Protein AF-A0A7T4EH95-F1 (afdb_monomer)

pLDDT: mean 75.72, std 12.63, range [45.91, 94.56]

Nearest PDB structures (foldseek):
  2oar-assembly1_A  TM=7.197E-01  e=1.146E-05  Mycobacterium tuberculosis H37Ra
  6ctd-assembly1_D  TM=6.996E-01  e=6.372E-04  Mycobacterium tuberculosis H37Ra
  6ctd-assembly2_F  TM=7.027E-01  e=2.432E-03  Mycobacterium tuberculosis H37Ra

Radius of gyration: 27.33 Å; Cα contacts (8 Å, |Δi|>4): 60; chains: 1; bounding box: 70×49×65 Å

Structure (mmCIF, N/CA/C/O backbone):
data_AF-A0A7T4EH95-F1
#
_entry.id   AF-A0A7T4EH95-F1
#
loop_
_atom_site.group_PDB
_atom_site.id
_atom_site.type_symbol
_atom_site.label_atom_id
_atom_site.label_alt_id
_atom_site.label_comp_id
_atom_site.label_asym_id
_atom_site.label_entity_id
_atom_site.label_seq_id
_atom_site.pdbx_PDB_ins_code
_atom_site.Cartn_x
_atom_site.Cartn_y
_atom_site.Cartn_z
_atom_site.occupancy
_atom_site.B_iso_or_equiv
_atom_site.auth_seq_id
_atom_site.auth_comp_id
_atom_site.auth_asym_id
_atom_site.auth_atom_id
_atom_site.pdbx_PDB_model_num
ATOM 1 N N . MET A 1 1 ? 5.596 30.220 30.290 1.00 62.22 1 MET A N 1
ATOM 2 C CA . MET A 1 1 ? 6.208 29.504 29.144 1.00 62.22 1 MET A CA 1
ATOM 3 C C . MET A 1 1 ? 6.137 27.980 29.295 1.00 62.22 1 MET A C 1
ATOM 5 O O . MET A 1 1 ? 5.653 27.336 28.380 1.00 62.22 1 MET A O 1
ATOM 9 N N . SER A 1 2 ? 6.508 27.395 30.445 1.00 67.88 2 SER A N 1
ATOM 10 C CA . SER A 1 2 ? 6.416 25.934 30.678 1.00 67.88 2 SER A CA 1
ATOM 11 C C . SER A 1 2 ? 4.980 25.363 30.660 1.00 67.88 2 SER A C 1
ATOM 13 O O . SER A 1 2 ? 4.777 24.257 30.169 1.00 67.88 2 SER A O 1
ATOM 15 N N . SER A 1 3 ? 3.965 26.110 31.122 1.00 71.31 3 SER A N 1
ATOM 16 C CA . SER A 1 3 ? 2.568 25.631 31.127 1.00 71.31 3 SER A CA 1
ATOM 17 C C . SER A 1 3 ? 1.931 25.565 29.736 1.00 71.31 3 SER A C 1
ATOM 19 O O . SER A 1 3 ? 1.200 24.624 29.459 1.00 71.31 3 SER A O 1
ATOM 21 N N . ALA A 1 4 ? 2.251 26.508 28.845 1.00 75.12 4 ALA A N 1
ATOM 22 C CA . ALA A 1 4 ? 1.732 26.525 27.476 1.00 75.12 4 ALA A CA 1
ATOM 23 C C . ALA A 1 4 ? 2.229 25.319 26.661 1.00 75.12 4 ALA A C 1
ATOM 25 O O . ALA A 1 4 ? 1.470 24.714 25.917 1.00 75.12 4 ALA A O 1
ATOM 26 N N . ILE A 1 5 ? 3.488 24.913 26.859 1.00 76.44 5 ILE A N 1
ATOM 27 C CA . ILE A 1 5 ? 4.058 23.727 26.201 1.00 76.44 5 ILE A CA 1
ATOM 28 C C . ILE A 1 5 ? 3.389 22.442 26.713 1.00 76.44 5 ILE A C 1
ATOM 30 O O . ILE A 1 5 ? 3.114 21.540 25.927 1.00 76.44 5 ILE A O 1
ATOM 34 N N . LYS A 1 6 ? 3.078 22.370 28.016 1.00 78.44 6 LYS A N 1
ATOM 35 C CA . LYS A 1 6 ? 2.348 21.234 28.601 1.00 78.44 6 LYS A CA 1
ATOM 36 C C . LYS A 1 6 ? 0.901 21.163 28.108 1.00 78.44 6 LYS A C 1
ATOM 38 O O . LYS A 1 6 ? 0.455 20.081 27.753 1.00 78.44 6 LYS A O 1
ATOM 43 N N . GLN A 1 7 ? 0.209 22.301 28.023 1.00 81.56 7 GLN A N 1
ATOM 44 C CA . GLN A 1 7 ? -1.157 22.376 27.495 1.00 81.56 7 GLN A CA 1
ATOM 45 C C . GLN A 1 7 ? -1.219 21.881 26.042 1.00 81.56 7 GLN A C 1
ATOM 47 O O . GLN A 1 7 ? -2.000 20.990 25.732 1.00 81.56 7 GLN A O 1
ATOM 52 N N . ASN A 1 8 ? -0.311 22.358 25.185 1.00 82.56 8 ASN A N 1
ATOM 53 C CA . ASN A 1 8 ? -0.248 21.942 23.781 1.00 82.56 8 ASN A CA 1
ATOM 54 C C . ASN A 1 8 ? 0.033 20.437 23.613 1.00 82.56 8 ASN A C 1
ATOM 56 O O . ASN A 1 8 ? -0.440 19.821 22.660 1.00 82.56 8 ASN A O 1
ATOM 60 N N . PHE A 1 9 ? 0.814 19.838 24.519 1.00 85.75 9 PHE A N 1
ATOM 61 C CA . PHE A 1 9 ? 1.097 18.403 24.493 1.00 85.75 9 PHE A CA 1
ATOM 62 C C . PHE A 1 9 ? -0.110 17.563 24.931 1.00 85.75 9 PHE A C 1
ATOM 64 O O . PHE A 1 9 ? -0.400 16.549 24.299 1.00 85.75 9 PHE A O 1
ATOM 71 N N . GLU A 1 10 ? -0.842 17.991 25.963 1.00 86.31 10 GLU A N 1
ATOM 72 C CA . GLU A 1 10 ? -2.084 17.326 26.379 1.00 86.31 10 GLU A CA 1
ATOM 73 C C . GLU A 1 10 ? -3.179 17.454 25.311 1.00 86.31 10 GLU A C 1
ATOM 75 O O . GLU A 1 10 ? -3.857 16.471 25.019 1.00 86.31 10 GLU A O 1
ATOM 80 N N . ASP A 1 11 ? -3.289 18.606 24.644 1.00 83.56 11 ASP A N 1
ATOM 81 C CA . ASP A 1 11 ? -4.233 18.815 23.539 1.00 83.56 11 ASP A CA 1
ATOM 82 C C . ASP A 1 11 ? -3.880 17.947 22.316 1.00 83.56 11 ASP A C 1
ATOM 84 O O . ASP A 1 11 ? -4.758 17.355 21.682 1.00 83.56 11 ASP A O 1
ATOM 88 N N . PHE A 1 12 ? -2.586 17.797 22.011 1.00 83.50 12 PHE A N 1
ATOM 89 C CA . PHE A 1 12 ? -2.106 16.896 20.961 1.00 83.50 12 PHE A CA 1
ATOM 90 C C . PHE A 1 12 ? -2.346 15.424 21.309 1.00 83.50 12 PHE A C 1
ATOM 92 O O . PHE A 1 12 ? -2.824 14.656 20.475 1.00 83.50 12 PHE A O 1
ATOM 99 N N . LYS A 1 13 ? -2.083 15.022 22.555 1.00 82.75 13 LYS A N 1
ATOM 100 C CA . LYS A 1 13 ? -2.396 13.677 23.043 1.00 82.75 13 LYS A CA 1
ATOM 101 C C . LYS A 1 13 ? -3.899 13.414 22.975 1.00 82.75 13 LYS A C 1
ATOM 103 O O . LYS A 1 13 ? -4.297 12.371 22.475 1.00 82.75 13 LYS A O 1
ATOM 108 N N . ALA A 1 14 ? -4.742 14.354 23.395 1.00 83.75 14 ALA A N 1
ATOM 109 C CA . ALA A 1 14 ? -6.196 14.243 23.291 1.00 83.75 14 ALA A CA 1
ATOM 110 C C . ALA A 1 14 ? -6.678 14.168 21.831 1.00 83.75 14 ALA A C 1
ATOM 112 O O . ALA A 1 14 ? -7.670 13.502 21.535 1.00 83.75 14 ALA A O 1
ATOM 113 N N . PHE A 1 15 ? -5.976 14.819 20.901 1.00 82.94 15 PHE A N 1
ATOM 114 C CA . PHE A 1 15 ? -6.217 14.679 19.467 1.00 82.94 15 PHE A CA 1
ATOM 115 C C . PHE A 1 15 ? -5.836 13.286 18.948 1.00 82.94 15 PHE A C 1
ATOM 117 O O . PHE A 1 15 ? -6.649 12.662 18.272 1.00 82.94 15 PHE A O 1
ATOM 124 N N . LEU A 1 16 ? -4.655 12.773 19.308 1.00 79.25 16 LEU A N 1
ATOM 125 C CA . LEU A 1 16 ? -4.223 11.421 18.945 1.00 79.25 16 LEU A CA 1
ATOM 126 C C . LEU A 1 16 ? -5.127 10.348 19.550 1.00 79.25 16 LEU A C 1
ATOM 128 O O . LEU A 1 16 ? -5.432 9.372 18.889 1.00 79.25 16 LEU A O 1
ATOM 132 N N . MET A 1 17 ? -5.606 10.534 20.778 1.00 81.62 17 MET A N 1
ATOM 133 C CA . MET A 1 17 ? -6.501 9.581 21.440 1.00 81.62 17 MET A CA 1
ATOM 134 C C . MET A 1 17 ? -7.908 9.534 20.817 1.00 81.62 17 MET A C 1
ATOM 136 O O . MET A 1 17 ? -8.709 8.682 21.201 1.00 81.62 17 MET A O 1
ATOM 140 N N . ARG A 1 18 ? -8.232 10.392 19.835 1.00 80.50 18 ARG A N 1
ATOM 141 C CA . ARG A 1 18 ? -9.406 10.167 18.979 1.00 80.50 18 ARG A CA 1
ATOM 142 C C . ARG A 1 18 ? -9.099 8.959 18.100 1.00 80.50 18 ARG A C 1
ATOM 144 O O . ARG A 1 18 ? -8.355 9.089 17.134 1.00 80.50 18 ARG A O 1
ATOM 151 N N . GLY A 1 19 ? -9.680 7.804 18.435 1.00 73.06 19 GLY A N 1
ATOM 152 C CA . GLY A 1 19 ? -9.387 6.501 17.811 1.00 73.06 19 GLY A CA 1
ATOM 153 C C . GLY 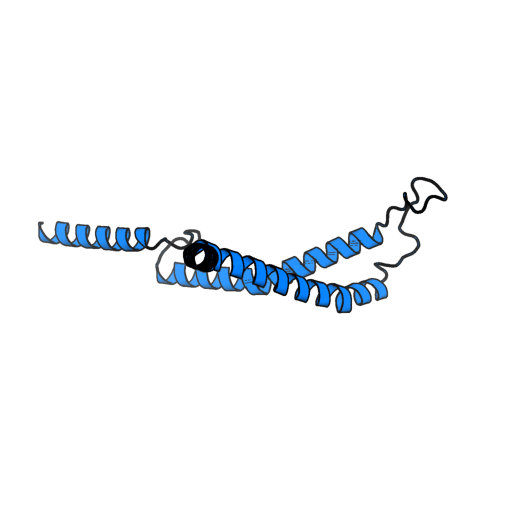A 1 19 ? -9.287 6.520 16.280 1.00 73.06 19 GLY A C 1
ATOM 154 O O . GLY A 1 19 ? -8.356 5.949 15.723 1.00 73.06 19 GLY A O 1
ATOM 155 N N . ASN A 1 20 ? -10.137 7.305 15.612 1.00 84.25 20 ASN A N 1
ATOM 156 C CA . ASN A 1 20 ? -10.108 7.489 14.158 1.00 84.25 20 ASN A CA 1
ATOM 157 C C . ASN A 1 20 ? -8.743 7.968 13.607 1.00 84.25 20 ASN A C 1
ATOM 159 O O . ASN A 1 20 ? -8.358 7.587 12.510 1.00 84.25 20 ASN A O 1
ATOM 163 N N . VAL A 1 21 ? -7.977 8.789 14.335 1.00 85.50 21 VAL A N 1
ATOM 164 C CA . VAL A 1 21 ? -6.674 9.302 13.859 1.00 85.50 21 VAL A CA 1
ATOM 165 C C . VAL A 1 21 ? -5.588 8.231 13.936 1.00 85.50 21 VAL A C 1
ATOM 167 O O . VAL A 1 21 ? -4.782 8.116 13.015 1.00 85.50 21 VAL A O 1
ATOM 170 N N . VAL A 1 22 ? -5.565 7.435 15.010 1.00 86.38 22 VAL A N 1
ATOM 171 C CA . VAL A 1 22 ? -4.571 6.362 15.183 1.00 86.38 22 VAL A CA 1
ATOM 172 C C . VAL A 1 22 ? -4.784 5.270 14.147 1.00 86.38 22 VAL A C 1
ATOM 174 O O . VAL A 1 22 ? -3.824 4.845 13.514 1.00 86.38 22 VAL A O 1
ATOM 177 N N . GLU A 1 23 ? -6.031 4.853 13.933 1.00 87.25 23 GLU A N 1
ATOM 178 C CA . GLU A 1 23 ? -6.372 3.828 12.942 1.00 87.25 23 GLU A CA 1
ATOM 179 C C . GLU A 1 23 ? -5.977 4.262 11.526 1.00 87.25 23 GLU A C 1
ATOM 181 O O . GLU A 1 23 ? -5.312 3.511 10.808 1.00 87.25 23 GLU A O 1
ATOM 186 N N . LEU A 1 24 ? -6.287 5.509 11.154 1.00 90.69 24 LEU A N 1
ATOM 187 C CA . LEU A 1 24 ? -5.874 6.076 9.870 1.00 90.69 24 LEU A CA 1
ATOM 188 C C . LEU A 1 24 ? -4.347 6.180 9.751 1.00 90.69 24 LEU A C 1
ATOM 190 O O . LEU A 1 24 ? -3.788 5.837 8.709 1.00 90.69 24 LEU A O 1
ATOM 194 N N . ALA A 1 25 ? -3.652 6.608 10.807 1.00 89.75 25 ALA A N 1
ATOM 195 C CA . ALA A 1 25 ? -2.194 6.707 10.803 1.00 89.75 25 ALA A CA 1
ATOM 196 C C . ALA A 1 25 ? -1.530 5.333 10.624 1.00 89.75 25 ALA A C 1
ATOM 198 O O . ALA A 1 25 ? -0.614 5.188 9.812 1.00 89.75 25 ALA A O 1
ATOM 199 N N . VAL A 1 26 ? -2.016 4.311 11.333 1.00 90.88 26 VAL A N 1
ATOM 200 C CA . VAL A 1 26 ? -1.527 2.934 11.200 1.00 90.88 26 VAL A CA 1
ATOM 201 C C . VAL A 1 26 ? -1.774 2.412 9.786 1.00 90.88 26 VAL A C 1
A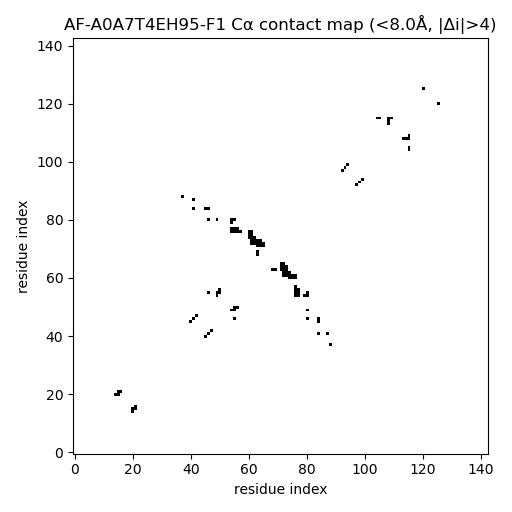TOM 203 O O . VAL A 1 26 ? -0.853 1.865 9.180 1.00 90.88 26 VAL A O 1
ATOM 206 N N . ALA A 1 27 ? -2.966 2.634 9.224 1.00 91.00 27 ALA A N 1
ATOM 207 C CA . ALA A 1 27 ? -3.289 2.216 7.861 1.00 91.00 27 ALA A CA 1
ATOM 208 C C . ALA A 1 27 ? -2.318 2.811 6.823 1.00 91.00 27 ALA A C 1
ATOM 210 O O . ALA A 1 27 ? -1.808 2.086 5.967 1.00 91.00 27 ALA A O 1
ATOM 211 N N . VAL A 1 28 ? -2.005 4.108 6.929 1.00 92.88 28 VAL A N 1
ATOM 212 C CA . VAL A 1 28 ? -1.074 4.791 6.014 1.00 92.88 28 VAL A CA 1
ATOM 213 C C . VAL A 1 28 ? 0.352 4.251 6.151 1.00 92.88 28 VAL A C 1
ATOM 215 O O . VAL A 1 28 ? 0.993 3.948 5.144 1.00 92.88 28 VAL A O 1
ATOM 218 N N . VAL A 1 29 ? 0.851 4.091 7.380 1.00 94.12 29 VAL A N 1
ATOM 219 C CA . VAL A 1 29 ? 2.218 3.602 7.630 1.00 94.12 29 VAL A CA 1
ATOM 220 C C . VAL A 1 29 ? 2.391 2.167 7.134 1.00 94.12 29 VAL A C 1
ATOM 222 O O . VAL A 1 29 ? 3.366 1.866 6.443 1.00 94.12 29 VAL A O 1
ATOM 225 N N . VAL A 1 30 ? 1.434 1.286 7.434 1.00 93.06 30 VAL A N 1
ATOM 226 C CA . VAL A 1 30 ? 1.467 -0.113 6.986 1.00 93.06 30 VAL A CA 1
ATOM 227 C C . VAL A 1 30 ? 1.357 -0.195 5.461 1.00 93.06 30 VAL A C 1
ATOM 229 O O . VAL A 1 30 ? 2.118 -0.935 4.836 1.00 93.06 30 VAL A O 1
ATOM 232 N N . GLY A 1 31 ? 0.481 0.605 4.842 1.00 90.25 31 GLY A N 1
ATOM 233 C CA . GLY A 1 31 ? 0.347 0.673 3.385 1.00 90.25 31 GLY A CA 1
ATOM 234 C C . GLY A 1 31 ? 1.637 1.116 2.682 1.00 90.25 31 GLY A C 1
ATOM 235 O O . GLY A 1 31 ? 2.053 0.505 1.693 1.00 90.25 31 GLY A O 1
ATOM 236 N N . ALA A 1 32 ? 2.319 2.132 3.218 1.00 91.50 32 ALA A N 1
ATOM 237 C CA . ALA A 1 32 ? 3.596 2.617 2.694 1.00 91.50 32 ALA A CA 1
ATOM 238 C C . ALA A 1 32 ? 4.728 1.584 2.847 1.00 91.50 32 ALA A C 1
ATOM 240 O O . ALA A 1 32 ? 5.499 1.354 1.908 1.00 91.50 32 ALA A O 1
ATOM 241 N N . ALA A 1 33 ? 4.807 0.921 4.005 1.00 92.75 33 ALA A N 1
ATOM 242 C CA . ALA A 1 33 ? 5.790 -0.130 4.260 1.00 92.75 33 ALA A CA 1
ATOM 243 C C . ALA A 1 33 ? 5.594 -1.326 3.315 1.00 92.75 33 ALA A C 1
ATOM 245 O O . ALA A 1 33 ? 6.552 -1.802 2.704 1.00 92.75 33 ALA A O 1
ATOM 246 N N . PHE A 1 34 ? 4.349 -1.771 3.132 1.00 87.56 34 PHE A N 1
ATOM 247 C CA . PHE A 1 34 ? 4.031 -2.866 2.220 1.00 87.56 34 PHE A CA 1
ATOM 248 C C . PHE A 1 34 ? 4.366 -2.516 0.765 1.00 87.56 34 PHE A C 1
ATOM 250 O O . PHE A 1 34 ? 5.020 -3.297 0.075 1.00 87.56 34 PHE A O 1
ATOM 257 N N . THR A 1 35 ? 3.999 -1.312 0.317 1.00 85.81 35 THR A N 1
ATOM 258 C CA . THR A 1 35 ? 4.333 -0.824 -1.031 1.00 85.81 35 THR A CA 1
ATOM 259 C C . THR A 1 35 ? 5.844 -0.840 -1.266 1.00 85.81 35 THR A C 1
ATOM 261 O O . THR A 1 35 ? 6.300 -1.288 -2.316 1.00 85.81 35 THR A O 1
ATOM 264 N N . SER A 1 36 ? 6.641 -0.436 -0.271 1.00 89.81 36 SER A N 1
ATOM 265 C CA . SER A 1 36 ? 8.107 -0.507 -0.353 1.00 89.81 36 SER A CA 1
ATOM 266 C C . SER A 1 36 ? 8.625 -1.936 -0.534 1.00 89.81 36 SER A C 1
ATOM 268 O O . SER A 1 36 ? 9.522 -2.150 -1.347 1.00 89.81 36 SER A O 1
ATOM 270 N N . ILE A 1 37 ? 8.050 -2.921 0.163 1.00 88.00 37 ILE A N 1
ATOM 271 C CA . ILE A 1 37 ? 8.436 -4.335 0.024 1.00 88.00 37 ILE A CA 1
ATOM 272 C C . ILE A 1 37 ? 8.132 -4.841 -1.388 1.00 88.00 37 ILE A C 1
ATOM 274 O O . ILE A 1 37 ? 8.991 -5.458 -2.021 1.00 88.00 37 ILE A O 1
ATOM 278 N N . VAL A 1 38 ? 6.934 -4.560 -1.906 1.00 83.62 38 VAL A N 1
ATOM 279 C CA . VAL A 1 38 ? 6.547 -5.010 -3.250 1.00 83.62 38 VAL A CA 1
ATOM 280 C C . VAL A 1 38 ? 7.385 -4.325 -4.331 1.00 83.62 38 VAL A C 1
ATOM 282 O O . VAL A 1 38 ? 7.817 -4.978 -5.283 1.00 83.62 38 VAL A O 1
ATOM 285 N N . ASN A 1 39 ? 7.686 -3.036 -4.162 1.00 84.38 39 ASN A N 1
ATOM 286 C CA . ASN A 1 39 ? 8.580 -2.305 -5.056 1.00 84.38 39 ASN A CA 1
ATOM 287 C C . ASN A 1 39 ? 9.995 -2.885 -5.027 1.00 84.38 39 ASN A C 1
ATOM 289 O O . ASN A 1 39 ? 10.588 -3.079 -6.082 1.00 84.38 39 ASN A O 1
ATOM 293 N N . ALA A 1 40 ? 10.532 -3.205 -3.848 1.00 88.06 40 ALA A N 1
ATOM 294 C CA . ALA A 1 40 ? 11.845 -3.828 -3.729 1.00 88.06 40 ALA A CA 1
ATOM 295 C C . ALA A 1 40 ? 11.878 -5.205 -4.404 1.00 88.06 40 ALA A C 1
ATOM 297 O O . ALA A 1 40 ? 12.826 -5.511 -5.123 1.00 88.06 40 ALA A O 1
ATOM 298 N N . PHE A 1 41 ? 10.842 -6.025 -4.224 1.00 84.12 41 PHE A N 1
ATOM 299 C CA . PHE A 1 41 ? 10.737 -7.316 -4.903 1.00 84.12 41 PHE A CA 1
ATOM 300 C C . PHE A 1 41 ? 10.692 -7.148 -6.425 1.00 84.12 41 PHE A C 1
ATOM 302 O O . PHE A 1 41 ? 11.443 -7.799 -7.151 1.00 84.12 41 PHE A O 1
ATOM 309 N N . THR A 1 42 ? 9.859 -6.233 -6.914 1.00 78.69 42 THR A N 1
ATOM 310 C CA . THR A 1 42 ? 9.705 -6.034 -8.354 1.00 78.69 42 THR A CA 1
ATOM 311 C C . THR A 1 42 ? 10.969 -5.451 -8.978 1.00 78.69 42 THR A C 1
ATOM 313 O O . THR A 1 42 ? 11.489 -6.004 -9.942 1.00 78.69 42 THR A O 1
ATOM 316 N N . SER A 1 43 ? 11.534 -4.399 -8.392 1.00 81.88 43 SER A N 1
ATOM 317 C CA . SER A 1 43 ? 12.739 -3.758 -8.918 1.00 81.88 43 SER A CA 1
ATOM 318 C C . SER A 1 43 ? 13.968 -4.663 -8.885 1.00 81.88 43 SER A C 1
ATOM 320 O O . SER A 1 43 ? 14.783 -4.587 -9.798 1.00 81.88 43 SER A O 1
ATOM 322 N N . ASN A 1 44 ? 14.108 -5.524 -7.872 1.00 83.81 44 ASN A N 1
ATOM 323 C CA . ASN A 1 44 ? 15.316 -6.337 -7.703 1.00 83.81 44 ASN A CA 1
ATOM 324 C C . ASN A 1 44 ? 15.221 -7.740 -8.313 1.00 83.81 44 ASN A C 1
ATOM 326 O O . ASN A 1 44 ? 16.254 -8.323 -8.625 1.00 83.81 44 ASN A O 1
ATOM 330 N N . ILE A 1 45 ? 14.019 -8.304 -8.459 1.00 82.44 45 ILE A N 1
ATOM 331 C CA . ILE A 1 45 ? 13.834 -9.670 -8.975 1.00 82.44 45 ILE A CA 1
ATOM 332 C C . ILE A 1 45 ? 13.178 -9.636 -10.350 1.00 82.44 45 ILE A C 1
ATOM 334 O O . ILE A 1 45 ? 13.710 -10.189 -11.309 1.00 82.44 45 ILE A O 1
ATOM 338 N N . ILE A 1 46 ? 12.040 -8.957 -10.464 1.00 77.56 46 ILE A N 1
ATOM 339 C CA . ILE A 1 46 ? 11.215 -8.993 -11.672 1.00 77.56 46 ILE A CA 1
ATOM 340 C C . ILE A 1 46 ? 11.820 -8.143 -12.792 1.00 77.56 46 ILE A C 1
ATOM 342 O O . ILE A 1 46 ? 11.949 -8.641 -13.904 1.00 77.56 46 ILE A O 1
ATOM 346 N N . ASN A 1 47 ? 12.229 -6.899 -12.525 1.00 77.00 47 ASN A N 1
ATOM 347 C CA . ASN A 1 47 ? 12.795 -6.027 -13.558 1.00 77.00 47 ASN A CA 1
ATOM 348 C C . ASN A 1 47 ? 14.035 -6.654 -14.228 1.00 77.00 47 ASN A C 1
ATOM 350 O O . ASN A 1 47 ? 14.076 -6.658 -15.456 1.00 77.00 47 ASN A O 1
ATOM 354 N N . PRO A 1 48 ? 14.996 -7.261 -13.497 1.00 79.31 48 PRO A N 1
ATOM 355 C CA . PRO A 1 48 ? 16.104 -7.986 -14.121 1.00 79.31 48 PRO A CA 1
ATOM 356 C C . PRO A 1 48 ? 15.671 -9.216 -14.928 1.00 79.31 48 PRO A C 1
ATOM 358 O O . PRO A 1 48 ? 16.258 -9.499 -15.968 1.00 79.31 48 PRO A O 1
ATOM 361 N N . LEU A 1 49 ? 14.637 -9.941 -14.487 1.00 77.88 49 LEU A N 1
ATOM 362 C CA . LEU A 1 49 ? 14.064 -11.076 -15.224 1.00 77.88 49 LEU A CA 1
ATOM 363 C C . LEU A 1 49 ? 13.425 -10.632 -16.545 1.00 77.88 49 LEU A C 1
ATOM 365 O O . LEU A 1 49 ? 13.646 -11.260 -17.577 1.00 77.88 49 LEU A O 1
ATOM 369 N N . ILE A 1 50 ? 12.675 -9.529 -16.528 1.00 70.75 50 ILE A N 1
ATOM 370 C CA . ILE A 1 50 ? 12.102 -8.930 -17.739 1.00 70.75 50 ILE A CA 1
ATOM 371 C C . ILE A 1 50 ? 13.237 -8.422 -18.643 1.00 70.75 50 ILE A C 1
ATOM 373 O O . ILE A 1 50 ? 13.215 -8.695 -19.843 1.00 70.75 50 ILE A O 1
ATOM 377 N N . ALA A 1 51 ? 14.275 -7.794 -18.075 1.00 70.31 51 ALA A N 1
ATOM 378 C CA . ALA A 1 51 ? 15.463 -7.332 -18.807 1.00 70.31 51 ALA A CA 1
ATOM 379 C C . ALA A 1 51 ? 16.189 -8.473 -19.511 1.00 70.31 51 ALA A C 1
ATOM 381 O O . ALA A 1 51 ? 16.522 -8.353 -20.690 1.00 70.31 51 ALA A O 1
ATOM 382 N N . ALA A 1 52 ? 16.347 -9.610 -18.836 1.00 72.75 52 ALA A N 1
ATOM 383 C CA . ALA A 1 52 ? 16.952 -10.805 -19.408 1.00 72.75 52 ALA A CA 1
ATOM 384 C C . ALA A 1 52 ? 16.111 -11.431 -20.537 1.00 72.75 52 ALA A C 1
ATOM 386 O O . ALA A 1 52 ? 16.670 -12.011 -21.464 1.00 72.75 52 ALA A O 1
ATOM 387 N N . LEU A 1 53 ? 14.781 -11.301 -20.484 1.00 66.19 53 LEU A N 1
ATOM 388 C CA . LEU A 1 53 ? 13.850 -11.797 -21.507 1.00 66.19 53 LEU A CA 1
ATOM 389 C C . LEU A 1 53 ? 13.611 -10.799 -22.657 1.00 66.19 53 LEU A C 1
ATOM 391 O O . LEU A 1 5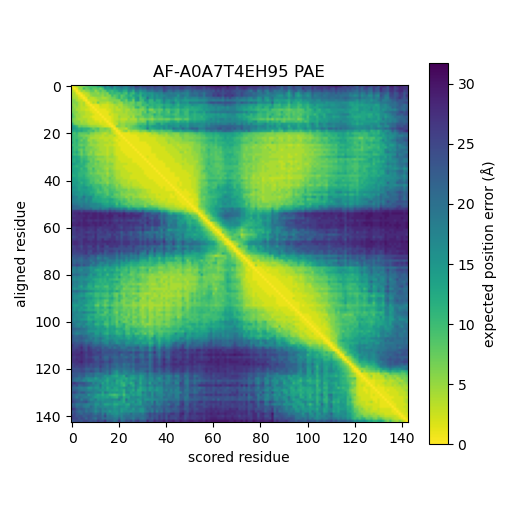3 ? 12.846 -11.098 -23.573 1.00 66.19 53 LEU A O 1
ATOM 395 N N . GLY A 1 54 ? 14.280 -9.640 -22.636 1.00 62.59 54 GLY A N 1
ATOM 396 C CA . GLY A 1 54 ? 14.220 -8.638 -23.701 1.00 62.59 54 GLY A CA 1
ATOM 397 C C . GLY A 1 54 ? 13.329 -7.426 -23.415 1.00 62.59 54 GLY A C 1
ATOM 398 O O . GLY A 1 54 ? 12.832 -6.823 -24.360 1.00 62.59 54 GLY A O 1
ATOM 399 N N . GLY A 1 55 ? 13.110 -7.037 -22.156 1.00 59.41 55 GLY A N 1
ATOM 400 C CA . GLY A 1 55 ? 12.332 -5.839 -21.810 1.00 59.41 55 GLY A CA 1
ATOM 401 C C . GLY A 1 55 ? 12.921 -5.021 -20.658 1.00 59.41 55 GLY A C 1
ATOM 402 O O . GLY A 1 55 ? 13.290 -5.578 -19.644 1.00 59.41 55 GLY A O 1
ATOM 403 N N . ALA A 1 56 ? 12.939 -3.693 -20.805 1.00 48.22 56 ALA A N 1
ATOM 404 C CA . ALA A 1 56 ? 13.466 -2.635 -19.914 1.00 48.22 56 ALA A CA 1
ATOM 405 C C . ALA A 1 56 ? 14.736 -1.930 -20.424 1.00 48.22 56 ALA A C 1
ATOM 407 O O . ALA A 1 56 ? 14.917 -0.766 -20.099 1.00 48.22 56 ALA A O 1
ATOM 408 N N . GLU A 1 57 ? 15.548 -2.563 -21.278 1.00 50.97 57 GLU A N 1
ATOM 409 C CA . GLU A 1 57 ? 16.742 -1.934 -21.884 1.00 50.97 57 GLU A CA 1
ATOM 410 C C . GLU A 1 57 ? 16.894 -2.224 -23.385 1.00 50.97 57 GLU A C 1
ATOM 412 O O . GLU A 1 57 ? 17.993 -2.149 -23.939 1.00 50.97 57 GLU A O 1
ATOM 417 N N . VAL A 1 58 ? 15.804 -2.537 -24.100 1.00 48.53 58 VAL A N 1
ATOM 418 C CA . VAL A 1 58 ? 15.888 -2.584 -25.566 1.00 48.53 58 VAL A CA 1
ATOM 419 C C . VAL A 1 58 ? 16.002 -1.153 -26.081 1.00 48.53 58 VAL A C 1
ATOM 421 O O . VAL A 1 58 ? 15.017 -0.522 -26.463 1.00 48.53 58 VAL A O 1
ATOM 424 N N . LYS A 1 59 ? 17.240 -0.651 -26.091 1.00 45.91 59 LYS A N 1
ATOM 425 C CA . LYS A 1 59 ? 17.717 0.438 -26.942 1.00 45.91 59 LYS A CA 1
ATOM 426 C C . LYS A 1 59 ? 17.291 0.114 -28.378 1.00 45.91 59 LYS A C 1
ATOM 428 O O . LYS A 1 59 ? 18.003 -0.580 -29.094 1.00 45.91 59 LYS A O 1
ATOM 433 N N . GLY A 1 60 ? 16.082 0.521 -28.761 1.00 49.41 60 GLY A N 1
ATOM 434 C CA . GLY A 1 60 ? 15.501 0.177 -30.061 1.00 49.41 60 GLY A CA 1
ATOM 435 C C . GLY A 1 60 ? 13.973 0.221 -30.157 1.00 49.41 60 GLY A C 1
ATOM 436 O O . GLY A 1 60 ? 13.472 0.398 -31.261 1.00 49.41 60 GLY A O 1
ATOM 437 N N . PHE A 1 61 ? 13.224 0.119 -29.049 1.00 49.31 61 PHE A N 1
ATOM 438 C CA . PHE A 1 61 ? 11.749 0.243 -29.074 1.00 49.31 61 PHE A CA 1
ATOM 439 C C . PHE A 1 61 ? 11.230 1.651 -28.775 1.00 49.31 61 PHE A C 1
ATOM 441 O O . PHE A 1 61 ? 10.018 1.856 -28.734 1.00 49.31 61 PHE A O 1
ATOM 448 N N . GLY A 1 62 ? 12.128 2.616 -28.571 1.00 54.16 62 GLY A N 1
ATOM 449 C CA . GLY A 1 62 ? 11.754 4.006 -28.380 1.00 54.16 62 GLY A CA 1
ATOM 450 C C . GLY A 1 62 ? 11.967 4.844 -29.629 1.00 54.16 62 GLY A C 1
ATOM 451 O O . GLY A 1 62 ? 13.006 4.766 -30.284 1.00 54.16 62 GLY A O 1
ATOM 452 N N . ILE A 1 63 ? 10.958 5.639 -29.964 1.00 55.81 63 ILE A N 1
ATOM 453 C CA . ILE A 1 63 ? 10.993 6.582 -31.082 1.00 55.81 63 ILE A CA 1
ATOM 454 C C . ILE A 1 63 ? 11.335 7.951 -30.503 1.00 55.81 63 ILE A C 1
ATOM 456 O O . ILE A 1 63 ? 10.655 8.434 -29.594 1.00 55.81 63 ILE A O 1
ATOM 460 N N . HIS A 1 64 ? 12.376 8.589 -31.033 1.00 55.72 64 HIS A N 1
ATOM 461 C CA . HIS A 1 64 ? 12.570 10.017 -30.818 1.00 55.72 64 HIS A CA 1
ATOM 462 C C . HIS A 1 64 ? 11.530 10.759 -31.657 1.00 55.72 64 HIS A C 1
ATOM 464 O O . HIS A 1 64 ? 11.553 10.668 -32.883 1.00 55.72 64 HIS A O 1
ATOM 470 N N . ILE A 1 65 ? 10.624 11.503 -31.018 1.00 59.97 65 ILE A N 1
ATOM 471 C CA . ILE A 1 65 ? 9.670 12.351 -31.757 1.00 59.97 65 ILE A CA 1
ATOM 472 C C . ILE A 1 65 ? 10.423 13.477 -32.491 1.00 59.97 65 ILE A C 1
ATOM 474 O O . ILE A 1 65 ? 10.010 13.912 -33.563 1.00 59.97 65 ILE A O 1
ATOM 478 N N . ILE A 1 66 ? 11.561 13.919 -31.940 1.00 57.22 66 ILE A N 1
ATOM 479 C CA . ILE A 1 66 ? 12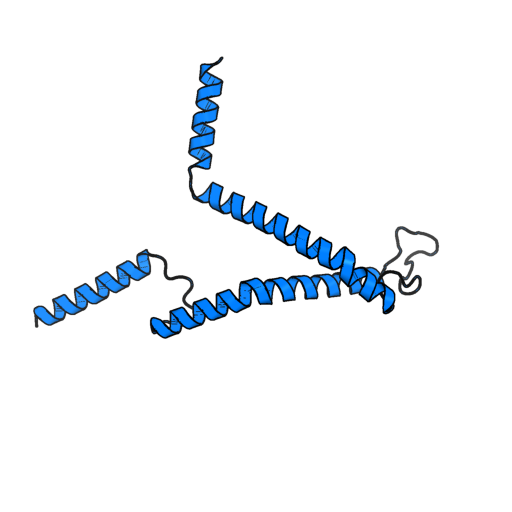.493 14.868 -32.558 1.00 57.22 66 ILE A CA 1
ATOM 480 C C . ILE A 1 66 ? 13.879 14.221 -32.569 1.00 57.22 66 ILE A C 1
ATOM 482 O O . ILE A 1 66 ? 14.434 13.925 -31.510 1.00 57.22 66 ILE A O 1
ATOM 486 N N . ALA A 1 67 ? 14.440 13.994 -33.758 1.00 54.00 67 ALA A N 1
ATOM 487 C CA . ALA A 1 67 ? 15.762 13.391 -33.905 1.00 54.00 67 ALA A CA 1
ATOM 488 C C . ALA A 1 67 ? 16.831 14.238 -33.185 1.00 54.00 67 ALA A C 1
ATOM 490 O O . ALA A 1 67 ? 17.002 15.415 -33.495 1.00 54.00 67 ALA A O 1
ATOM 491 N N . GLY A 1 68 ? 17.539 13.638 -32.221 1.00 60.28 68 GLY A N 1
ATOM 492 C CA . GLY A 1 68 ? 18.616 14.290 -31.466 1.00 60.28 68 GLY A CA 1
ATOM 493 C C . GLY A 1 68 ? 18.198 15.001 -30.173 1.00 60.28 68 GLY A C 1
ATOM 494 O O . GLY A 1 68 ? 19.040 15.655 -29.566 1.00 60.28 68 GLY A O 1
ATOM 495 N N . ASN A 1 69 ? 16.939 14.882 -29.735 1.00 58.44 69 ASN A N 1
ATOM 496 C CA . ASN A 1 69 ? 16.511 15.358 -28.418 1.00 58.44 69 ASN A CA 1
ATOM 497 C C . ASN A 1 69 ? 16.176 14.180 -27.488 1.00 58.44 69 ASN A C 1
ATOM 499 O O . ASN A 1 69 ? 15.165 13.494 -27.673 1.00 58.44 69 ASN A O 1
ATOM 503 N N . ASP A 1 70 ? 17.003 13.979 -26.460 1.00 61.81 70 ASP A N 1
ATOM 504 C CA . ASP A 1 70 ? 16.787 12.961 -25.422 1.00 61.81 70 ASP A CA 1
ATOM 505 C C . ASP A 1 70 ? 15.519 13.233 -24.595 1.00 61.81 70 ASP A C 1
ATOM 507 O O . ASP A 1 70 ? 14.909 12.307 -24.067 1.00 61.81 70 ASP A O 1
ATOM 511 N N . ALA A 1 71 ? 15.047 14.487 -24.546 1.00 62.53 71 ALA A N 1
ATOM 512 C CA . ALA A 1 71 ? 13.816 14.851 -23.845 1.00 62.53 71 ALA A CA 1
ATOM 513 C C . ALA A 1 71 ? 12.532 14.418 -24.579 1.00 62.53 71 ALA A C 1
ATOM 515 O O . ALA A 1 71 ? 11.442 14.543 -24.025 1.00 62.53 71 ALA A O 1
ATOM 516 N N . THR A 1 72 ? 12.626 13.949 -25.830 1.00 59.53 72 THR A N 1
ATOM 517 C CA . THR A 1 72 ? 11.467 13.493 -26.623 1.00 59.53 72 THR A CA 1
ATOM 518 C C . THR A 1 72 ? 11.571 12.026 -27.044 1.00 59.53 72 THR A C 1
ATOM 520 O O . THR A 1 72 ? 10.979 11.616 -28.045 1.00 59.53 72 THR A O 1
ATOM 523 N N . PHE A 1 73 ? 12.332 11.235 -26.287 1.00 65.12 73 PHE A N 1
ATOM 524 C CA . PHE A 1 73 ? 12.395 9.786 -26.430 1.00 65.12 73 PHE A CA 1
ATOM 525 C C . PHE A 1 73 ? 11.205 9.137 -25.711 1.00 65.12 73 PHE A C 1
ATOM 527 O O . PHE A 1 73 ? 11.076 9.246 -24.492 1.00 65.12 73 PHE A O 1
ATOM 534 N N . ILE A 1 74 ? 10.318 8.472 -26.457 1.00 64.81 74 ILE A N 1
ATOM 535 C CA . ILE A 1 74 ? 9.256 7.655 -25.856 1.00 64.81 74 ILE A CA 1
ATOM 536 C C . ILE A 1 74 ? 9.792 6.242 -25.665 1.00 64.81 74 ILE A C 1
ATOM 538 O O . ILE A 1 74 ? 9.965 5.530 -26.647 1.00 64.81 74 ILE A O 1
ATOM 542 N N . ASP A 1 75 ? 9.993 5.816 -24.421 1.00 70.88 75 ASP A N 1
ATOM 543 C CA . ASP A 1 75 ? 10.395 4.446 -24.098 1.00 70.88 75 ASP A CA 1
ATOM 544 C C . ASP A 1 75 ? 9.171 3.535 -23.887 1.00 70.88 75 ASP A C 1
ATOM 546 O O . ASP A 1 75 ? 8.605 3.430 -22.794 1.00 70.88 75 ASP A O 1
ATOM 550 N N . PHE A 1 76 ? 8.748 2.852 -24.953 1.00 70.19 76 PHE A N 1
ATOM 551 C CA . PHE A 1 76 ? 7.683 1.847 -24.873 1.00 70.19 76 PHE A CA 1
ATOM 552 C C . PHE A 1 76 ? 8.089 0.614 -24.048 1.00 70.19 76 PHE A C 1
ATOM 554 O O . PHE A 1 76 ? 7.222 -0.052 -23.481 1.00 70.19 76 PHE A O 1
ATOM 561 N N . GLY A 1 77 ? 9.389 0.324 -23.932 1.00 68.88 77 GLY A N 1
ATOM 562 C CA . GLY A 1 77 ? 9.907 -0.763 -23.103 1.00 68.88 77 GLY A CA 1
ATOM 563 C C . GLY A 1 77 ? 9.707 -0.478 -21.617 1.00 68.88 77 GLY A C 1
ATOM 564 O O . GLY A 1 77 ? 9.212 -1.338 -20.890 1.00 68.88 77 GLY A O 1
ATOM 565 N N . ALA A 1 78 ? 9.998 0.747 -21.179 1.00 72.19 78 ALA A N 1
ATOM 566 C CA . ALA A 1 78 ? 9.724 1.194 -19.815 1.00 72.19 78 ALA A CA 1
ATOM 567 C C . ALA A 1 78 ? 8.224 1.145 -19.479 1.00 72.19 78 ALA A C 1
ATOM 569 O O . ALA A 1 78 ? 7.853 0.718 -18.383 1.00 72.19 78 ALA A O 1
ATOM 570 N N . LEU A 1 79 ? 7.353 1.514 -20.426 1.00 75.25 79 LEU A N 1
ATOM 571 C CA . LEU A 1 79 ? 5.902 1.441 -20.239 1.00 75.25 79 LEU A CA 1
ATOM 572 C C . LEU A 1 79 ? 5.415 -0.004 -20.049 1.00 75.25 79 LEU A C 1
ATOM 574 O O . LEU A 1 79 ? 4.659 -0.278 -19.1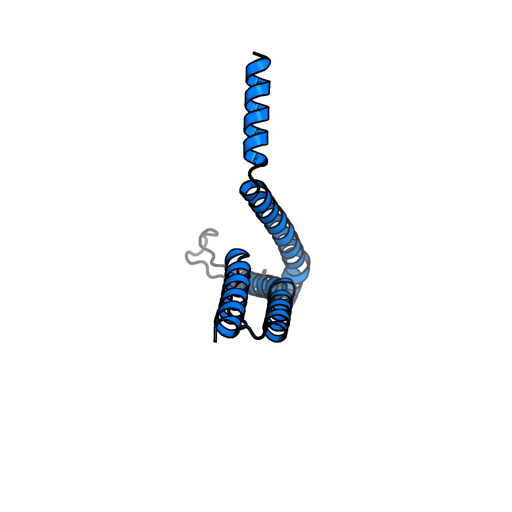19 1.00 75.25 79 LEU A O 1
ATOM 578 N N . ILE A 1 80 ? 5.863 -0.940 -20.892 1.00 75.75 80 ILE A N 1
ATOM 579 C CA . ILE A 1 80 ? 5.491 -2.361 -20.787 1.00 75.75 80 ILE A CA 1
ATOM 580 C C . ILE A 1 80 ? 5.990 -2.949 -19.463 1.00 75.75 80 ILE A C 1
ATOM 582 O O . ILE A 1 80 ? 5.229 -3.616 -18.761 1.00 75.75 80 ILE A O 1
ATOM 586 N N . THR A 1 81 ? 7.230 -2.649 -19.072 1.00 74.81 81 THR A N 1
ATOM 587 C CA . THR A 1 81 ? 7.785 -3.064 -17.776 1.00 74.81 81 THR A CA 1
ATOM 588 C C . THR A 1 81 ? 6.965 -2.509 -16.609 1.00 74.81 81 THR A C 1
ATOM 590 O O . THR A 1 81 ? 6.653 -3.248 -15.675 1.00 74.81 81 THR A O 1
ATOM 593 N N . ALA A 1 82 ? 6.542 -1.243 -16.671 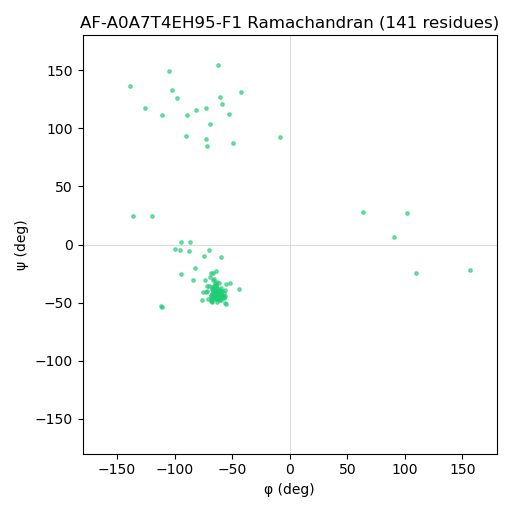1.00 78.44 82 ALA A N 1
ATOM 594 C CA . ALA A 1 82 ? 5.689 -0.637 -15.650 1.00 78.44 82 ALA A CA 1
ATOM 595 C C . ALA A 1 82 ? 4.309 -1.313 -15.556 1.00 78.44 82 ALA A C 1
ATOM 597 O O . ALA A 1 82 ? 3.817 -1.549 -14.452 1.00 78.44 82 ALA A O 1
ATOM 598 N N . VAL A 1 83 ? 3.702 -1.682 -16.689 1.00 83.38 83 VAL A N 1
ATOM 599 C CA . VAL A 1 83 ? 2.424 -2.414 -16.720 1.00 83.38 83 VAL A CA 1
ATOM 600 C C . VAL A 1 83 ? 2.572 -3.816 -16.125 1.00 83.38 83 VAL A C 1
ATOM 602 O O . VAL A 1 83 ? 1.738 -4.224 -15.317 1.00 83.38 83 VAL A O 1
ATOM 605 N N . ILE A 1 84 ? 3.638 -4.545 -16.468 1.00 79.62 84 ILE A N 1
ATOM 606 C CA . ILE A 1 84 ? 3.901 -5.880 -15.907 1.00 79.62 84 ILE A CA 1
ATOM 607 C C . ILE A 1 84 ? 4.117 -5.791 -14.391 1.00 79.62 84 ILE A C 1
ATOM 609 O O . ILE A 1 84 ? 3.523 -6.565 -13.641 1.00 79.62 84 ILE A O 1
ATOM 613 N N . ASN A 1 85 ? 4.908 -4.816 -13.931 1.00 78.44 85 ASN A N 1
ATOM 614 C CA . ASN A 1 85 ? 5.101 -4.537 -12.509 1.00 78.44 85 ASN A CA 1
ATOM 615 C C . ASN A 1 85 ? 3.755 -4.288 -11.805 1.00 78.44 85 ASN A C 1
ATOM 617 O O . ASN A 1 85 ? 3.432 -4.96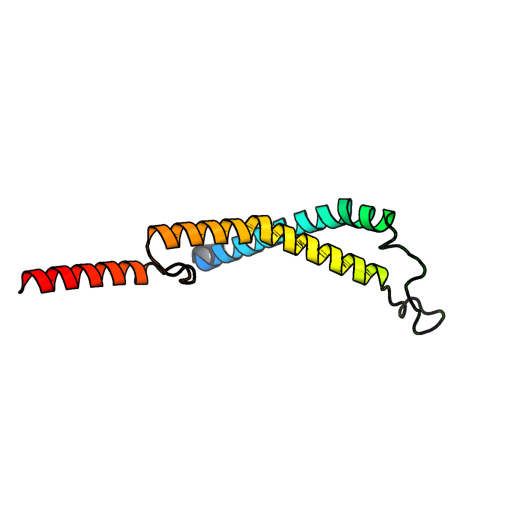2 -10.827 1.00 78.44 85 ASN A O 1
ATOM 621 N N . PHE A 1 86 ? 2.925 -3.394 -12.350 1.00 84.50 86 PHE A N 1
ATOM 622 C CA . PHE A 1 86 ? 1.603 -3.103 -11.798 1.00 84.50 86 PHE A CA 1
ATOM 623 C C . PHE A 1 86 ? 0.722 -4.357 -11.681 1.00 84.50 86 PHE A C 1
ATOM 625 O O . PHE A 1 86 ? 0.107 -4.580 -10.637 1.00 84.50 86 PHE A O 1
ATOM 632 N N . LEU A 1 87 ? 0.692 -5.207 -12.713 1.00 87.19 87 LEU A N 1
ATOM 633 C CA . LEU A 1 87 ? -0.073 -6.457 -12.690 1.00 87.19 87 LEU A CA 1
ATOM 634 C C . LEU A 1 87 ? 0.432 -7.433 -11.621 1.00 87.19 87 LEU A C 1
ATOM 636 O O . LEU A 1 87 ? -0.379 -8.092 -10.970 1.00 87.19 87 LEU A O 1
ATOM 640 N N . ILE A 1 88 ? 1.746 -7.512 -11.402 1.00 81.94 88 ILE A N 1
ATOM 641 C CA . ILE A 1 88 ? 2.332 -8.360 -10.357 1.00 81.94 88 ILE A CA 1
ATOM 642 C C . ILE A 1 88 ? 1.966 -7.830 -8.971 1.00 81.94 88 ILE A C 1
ATOM 644 O O . ILE A 1 88 ? 1.466 -8.597 -8.148 1.00 81.94 88 ILE A O 1
ATOM 648 N N . VAL A 1 89 ? 2.135 -6.528 -8.719 1.00 81.75 89 VAL A N 1
ATOM 649 C CA . VAL A 1 89 ? 1.742 -5.889 -7.451 1.00 81.75 89 VAL A CA 1
ATOM 650 C C . VAL A 1 89 ? 0.263 -6.134 -7.162 1.00 81.75 89 VAL A C 1
ATOM 652 O O . VAL A 1 89 ? -0.087 -6.607 -6.079 1.00 81.75 89 VAL A O 1
ATOM 655 N N . ALA A 1 90 ? -0.603 -5.870 -8.143 1.00 85.94 90 ALA A N 1
ATOM 656 C CA . ALA A 1 90 ? -2.039 -6.086 -8.028 1.00 85.94 90 ALA A CA 1
ATOM 657 C C . ALA A 1 90 ? -2.370 -7.557 -7.739 1.00 85.94 90 ALA A C 1
ATOM 659 O O . ALA A 1 90 ? -3.205 -7.837 -6.881 1.00 85.94 90 ALA A O 1
ATOM 660 N N . SER A 1 91 ? -1.680 -8.497 -8.391 1.00 86.31 91 SER A N 1
ATOM 661 C CA . SER A 1 91 ? -1.867 -9.936 -8.170 1.00 86.31 91 SER A CA 1
ATOM 662 C C . SER A 1 91 ? -1.455 -10.364 -6.761 1.00 86.31 91 SER A C 1
ATOM 664 O O . SER A 1 91 ? -2.192 -11.101 -6.108 1.00 86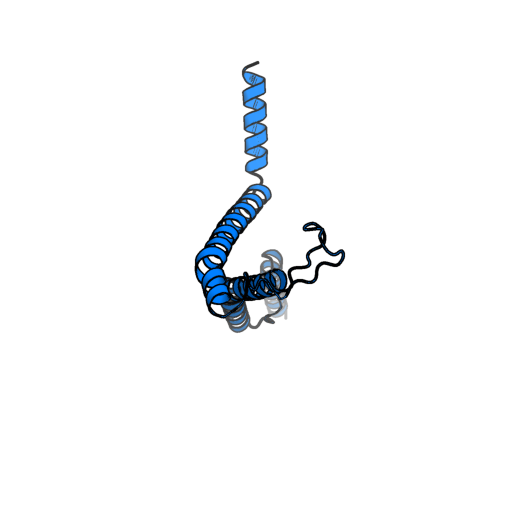.31 91 SER A O 1
ATOM 666 N N . VAL A 1 92 ? -0.317 -9.876 -6.256 1.00 83.88 92 VAL A N 1
ATOM 667 C CA . VAL A 1 92 ? 0.156 -10.171 -4.894 1.00 83.88 92 VAL A CA 1
ATOM 668 C C . VAL A 1 92 ? -0.812 -9.610 -3.852 1.00 83.88 92 VAL A C 1
ATOM 670 O O . VAL A 1 92 ? -1.199 -10.325 -2.928 1.00 83.88 92 VAL A O 1
ATOM 673 N N . VAL A 1 93 ? -1.257 -8.360 -4.018 1.00 83.38 93 VAL A N 1
ATOM 674 C CA . VAL A 1 93 ? -2.244 -7.729 -3.125 1.00 83.38 93 VAL A CA 1
ATOM 675 C C . VAL A 1 93 ? -3.568 -8.486 -3.154 1.00 83.38 93 VAL A C 1
ATOM 677 O O . VAL A 1 93 ? -4.141 -8.789 -2.106 1.00 83.38 93 VAL A O 1
ATOM 680 N N . TYR A 1 94 ? -4.048 -8.830 -4.348 1.00 86.19 94 TYR A N 1
ATOM 681 C CA . TYR A 1 94 ? -5.290 -9.569 -4.516 1.00 86.19 94 TYR A CA 1
ATOM 682 C C . TYR A 1 94 ? -5.215 -10.944 -3.847 1.00 86.19 94 TYR A C 1
ATOM 684 O O . TYR A 1 94 ? -6.116 -11.318 -3.100 1.00 86.19 94 TYR A O 1
ATOM 692 N N . PHE A 1 95 ? -4.127 -11.685 -4.051 1.00 87.12 95 PHE A N 1
ATOM 693 C CA . PHE A 1 95 ? -3.989 -13.031 -3.508 1.00 87.12 95 PHE A CA 1
ATOM 694 C C . PHE A 1 95 ? -3.784 -13.049 -1.986 1.00 87.12 95 PHE A C 1
ATOM 696 O O . PHE A 1 95 ? -4.365 -13.894 -1.310 1.00 87.12 95 PHE A O 1
ATOM 703 N N . LEU A 1 96 ? -2.993 -12.122 -1.430 1.00 84.50 96 LEU A N 1
ATOM 704 C CA . LEU A 1 96 ? -2.676 -12.099 0.005 1.00 84.50 96 LEU A CA 1
ATOM 705 C C . LEU A 1 96 ? -3.726 -11.399 0.869 1.00 84.50 96 LEU A C 1
ATOM 707 O O . LEU A 1 96 ? -3.887 -11.776 2.025 1.00 84.50 96 LEU A O 1
ATOM 711 N N . PHE A 1 97 ? -4.430 -10.396 0.342 1.00 81.69 97 PHE A N 1
ATOM 712 C CA . PHE A 1 97 ? -5.405 -9.630 1.122 1.00 81.69 97 PHE A CA 1
ATOM 713 C C . PHE A 1 97 ? -6.833 -9.874 0.652 1.00 81.69 97 PHE A C 1
ATOM 715 O O . PHE A 1 97 ? -7.686 -10.243 1.456 1.00 81.69 97 PHE A O 1
ATOM 722 N N . VAL A 1 98 ? -7.109 -9.708 -0.643 1.00 83.25 98 VAL A N 1
ATOM 723 C CA . VAL A 1 98 ? -8.490 -9.745 -1.155 1.00 83.25 98 VAL A CA 1
ATOM 724 C C . VAL A 1 98 ? -9.063 -11.157 -1.103 1.00 83.25 98 VAL A C 1
ATOM 726 O O . VAL A 1 98 ? -10.164 -11.343 -0.602 1.00 83.25 98 VAL A O 1
ATOM 729 N N . LEU A 1 99 ? -8.324 -12.163 -1.563 1.00 84.50 99 LEU A N 1
ATOM 730 C CA . LEU A 1 99 ? -8.783 -13.549 -1.634 1.00 84.50 99 LEU A CA 1
ATOM 731 C C . LEU A 1 99 ? -9.086 -14.161 -0.250 1.00 84.50 99 LEU A C 1
ATOM 733 O O . LEU A 1 99 ? -10.189 -14.690 -0.081 1.00 84.50 99 LEU A O 1
ATOM 737 N N . PRO A 1 100 ? -8.205 -14.072 0.769 1.00 85.88 100 PRO A N 1
ATOM 738 C CA . PRO A 1 100 ? -8.527 -14.565 2.106 1.00 85.88 100 PRO A CA 1
ATOM 739 C C . PRO A 1 100 ? -9.619 -13.739 2.781 1.00 85.88 100 PRO A C 1
ATOM 741 O O . PRO A 1 100 ? -10.481 -14.323 3.435 1.00 85.88 100 PRO A O 1
ATOM 744 N N . MET A 1 101 ? -9.645 -12.416 2.586 1.00 82.06 101 MET A N 1
ATOM 745 C CA . MET A 1 101 ? -10.718 -11.577 3.119 1.00 82.06 101 MET A CA 1
ATOM 746 C C . MET A 1 101 ? -12.072 -11.960 2.511 1.00 82.06 101 MET A C 1
ATOM 748 O O . MET A 1 101 ? -13.054 -12.115 3.233 1.00 82.06 101 MET A O 1
ATOM 752 N N . ASN A 1 102 ? -12.125 -12.183 1.198 1.00 83.75 102 ASN A N 1
ATOM 753 C CA . ASN A 1 102 ? -13.340 -12.587 0.497 1.00 83.75 102 ASN A CA 1
ATOM 754 C C . ASN A 1 102 ? -13.798 -13.987 0.937 1.00 83.75 102 ASN A C 1
ATOM 756 O O . ASN A 1 102 ? -14.977 -14.195 1.205 1.00 83.75 102 ASN A O 1
ATOM 760 N N . LYS A 1 103 ? -12.859 -14.925 1.124 1.00 82.50 103 LYS A N 1
ATOM 761 C CA . LYS A 1 103 ? -13.142 -16.271 1.644 1.00 82.50 103 LYS A CA 1
ATOM 762 C C . LYS A 1 103 ? -13.644 -16.246 3.092 1.00 82.50 103 LYS A C 1
ATOM 764 O O . LYS A 1 103 ? -14.578 -16.972 3.429 1.00 82.50 103 LYS A O 1
ATOM 769 N N . TYR A 1 104 ? -13.060 -15.405 3.945 1.00 78.31 104 TYR A N 1
ATOM 770 C CA . TYR A 1 104 ? -13.509 -15.228 5.327 1.00 78.31 104 TYR A CA 1
ATOM 771 C C . TYR A 1 104 ? -14.915 -14.616 5.384 1.00 78.31 104 TYR A C 1
ATOM 773 O O . TYR A 1 104 ? -15.772 -15.113 6.117 1.00 78.31 104 TYR A O 1
ATOM 781 N N . LYS A 1 105 ? -15.183 -13.593 4.562 1.00 75.00 105 LYS A N 1
ATOM 782 C CA . LYS A 1 105 ? -16.513 -12.984 4.420 1.00 75.00 105 LYS A CA 1
ATOM 783 C C . LYS A 1 105 ? -17.553 -13.999 3.941 1.00 75.00 105 LYS A C 1
ATOM 785 O O . LYS A 1 105 ? -18.613 -14.103 4.550 1.00 75.00 105 LYS A O 1
ATOM 790 N N . GLU A 1 106 ? -17.227 -14.810 2.936 1.00 76.56 106 GLU A N 1
ATOM 791 C CA . GLU A 1 106 ? -18.118 -15.856 2.419 1.00 76.56 106 GLU A CA 1
ATOM 792 C C . GLU A 1 106 ? -18.418 -16.943 3.467 1.00 76.56 106 GLU A C 1
ATOM 794 O O . GLU A 1 106 ? -19.565 -17.364 3.621 1.00 76.56 106 GLU A O 1
ATOM 799 N N . MET A 1 107 ? -17.411 -17.376 4.234 1.00 72.12 107 MET A N 1
ATOM 800 C CA . MET A 1 107 ? -17.607 -18.320 5.339 1.00 72.12 107 MET A CA 1
ATOM 801 C C . MET A 1 107 ? -18.520 -17.746 6.425 1.00 72.12 107 MET A C 1
ATOM 803 O O . MET A 1 107 ? -19.424 -18.434 6.893 1.00 72.12 107 MET A O 1
ATOM 807 N N . ARG A 1 108 ? -18.319 -16.483 6.814 1.00 68.00 108 ARG A N 1
ATOM 808 C CA . ARG A 1 108 ? -19.143 -15.826 7.837 1.00 68.00 108 ARG A CA 1
ATOM 809 C C . ARG A 1 108 ? -20.586 -15.636 7.358 1.00 68.00 108 ARG A C 1
ATOM 811 O O . ARG A 1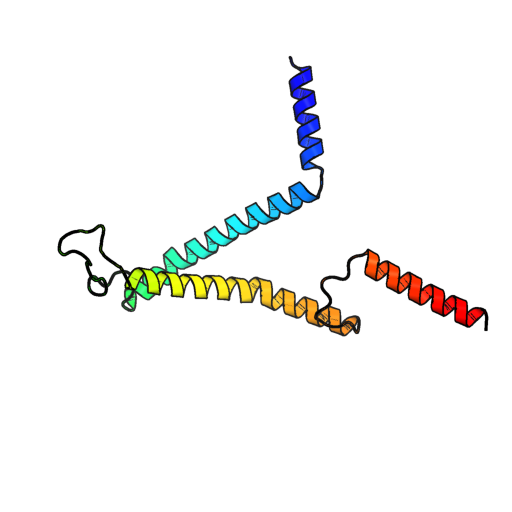 108 ? -21.516 -15.887 8.121 1.00 68.00 108 ARG A O 1
ATOM 818 N N . ALA A 1 109 ? -20.765 -15.272 6.089 1.00 66.81 109 ALA A N 1
ATOM 819 C CA . ALA A 1 109 ? -22.063 -15.148 5.432 1.00 66.81 109 ALA A CA 1
ATOM 820 C C . ALA A 1 109 ? -22.836 -16.481 5.417 1.00 66.81 109 ALA A C 1
ATOM 822 O O . ALA A 1 109 ? -24.009 -16.515 5.788 1.00 66.81 109 ALA A O 1
ATOM 823 N N . LYS A 1 110 ? -22.160 -17.598 5.101 1.00 67.50 110 LYS A N 1
ATOM 824 C CA . LYS A 1 110 ? -22.748 -18.951 5.132 1.00 67.50 110 LYS A CA 1
ATOM 825 C C . LYS A 1 110 ? -23.176 -19.389 6.535 1.00 67.50 110 LYS A C 1
ATOM 827 O O . LYS A 1 110 ? -24.255 -19.951 6.678 1.00 67.50 110 LYS A O 1
ATOM 832 N N . THR A 1 111 ? -22.377 -19.107 7.565 1.00 61.97 111 THR A N 1
ATOM 833 C CA . THR A 1 111 ? -22.704 -19.476 8.958 1.00 61.97 111 THR A CA 1
ATOM 834 C C . THR A 1 111 ? -23.875 -18.667 9.528 1.00 61.97 111 THR A C 1
ATOM 836 O O . THR A 1 111 ? -24.592 -19.156 10.393 1.00 61.97 111 THR A O 1
ATOM 839 N N . LEU A 1 112 ? -24.086 -17.439 9.043 1.00 63.19 112 LEU A N 1
ATOM 840 C CA . LEU A 1 112 ? -25.135 -16.528 9.522 1.00 63.19 112 LEU A CA 1
ATOM 841 C C . LEU A 1 112 ? -26.388 -16.494 8.626 1.00 63.19 112 LEU A C 1
ATOM 843 O O . LEU A 1 112 ? -27.349 -15.808 8.970 1.00 63.19 112 LEU A O 1
ATOM 847 N N . GLY A 1 113 ? -26.395 -17.198 7.486 1.00 58.66 113 GLY A N 1
ATOM 848 C CA . GLY A 1 113 ? -27.498 -17.155 6.516 1.00 58.66 113 GLY A CA 1
ATOM 849 C C . GLY A 1 113 ? -27.707 -15.770 5.889 1.00 58.66 113 GLY A C 1
ATOM 850 O O . GLY A 1 113 ? -28.829 -15.413 5.536 1.00 58.66 113 GLY A O 1
ATOM 851 N N . LEU A 1 114 ? -26.645 -14.964 5.802 1.00 57.88 114 LEU A N 1
ATOM 852 C CA . LEU A 1 114 ? -26.683 -13.593 5.290 1.00 57.88 114 LEU A CA 1
ATOM 853 C C . LEU A 1 114 ? -26.079 -13.529 3.889 1.00 57.88 114 LEU A C 1
ATOM 855 O O . LEU A 1 114 ? -25.185 -14.304 3.555 1.00 57.88 114 LEU A O 1
ATOM 859 N N . ASP A 1 115 ? -26.570 -12.597 3.074 1.00 55.72 115 ASP A N 1
ATOM 860 C CA . ASP A 1 115 ? -26.059 -12.361 1.724 1.00 55.72 115 ASP A CA 1
ATOM 861 C C . ASP A 1 115 ? -24.565 -11.964 1.797 1.00 55.72 115 ASP A C 1
ATOM 863 O O . ASP A 1 115 ? -24.226 -11.038 2.541 1.00 55.72 115 ASP A O 1
ATOM 867 N N . PRO A 1 116 ? -23.655 -12.634 1.064 1.00 51.66 116 PRO A N 1
ATOM 868 C CA . PRO A 1 116 ? -22.214 -12.357 1.090 1.00 51.66 116 PRO A CA 1
ATOM 869 C C . PRO A 1 116 ? -21.831 -10.925 0.680 1.00 51.66 116 PRO A C 1
ATOM 871 O O . PRO A 1 116 ? -20.686 -10.523 0.885 1.00 51.66 116 PRO A O 1
ATOM 874 N N . LYS A 1 117 ? -22.771 -10.141 0.135 1.00 55.66 117 LYS A N 1
ATOM 875 C CA . LYS A 1 117 ? -22.601 -8.712 -0.161 1.00 55.66 117 LYS A CA 1
ATOM 876 C C . LYS A 1 117 ? -22.942 -7.759 0.987 1.00 55.66 117 LYS A C 1
ATOM 878 O O . LYS A 1 117 ? -22.743 -6.557 0.830 1.00 55.66 117 LYS A O 1
ATOM 883 N N . ALA A 1 118 ? -23.460 -8.252 2.111 1.00 53.50 118 ALA A N 1
ATOM 884 C CA . ALA A 1 118 ? -23.703 -7.424 3.283 1.00 53.50 118 ALA A CA 1
ATOM 885 C C . ALA A 1 118 ? -22.355 -7.083 3.934 1.00 53.50 118 ALA A C 1
ATOM 887 O O . ALA A 1 118 ? -21.828 -7.847 4.744 1.00 53.50 118 ALA A O 1
ATOM 888 N N . GLU A 1 119 ? -21.775 -5.958 3.508 1.00 54.97 119 GLU A N 1
ATOM 889 C CA . GLU A 1 119 ? -20.646 -5.311 4.172 1.00 54.97 119 GLU A CA 1
ATOM 890 C C . GLU A 1 119 ? -20.874 -5.325 5.681 1.00 54.97 119 GLU A C 1
ATOM 892 O O . GLU A 1 119 ? -21.985 -5.041 6.131 1.00 54.97 119 GLU A O 1
ATOM 897 N N . GLU A 1 120 ? -19.830 -5.757 6.399 1.00 55.03 120 GLU A N 1
ATOM 898 C CA . GLU A 1 120 ? -19.706 -5.870 7.854 1.00 55.03 120 GLU A CA 1
ATOM 899 C C . GLU A 1 120 ? -20.884 -5.231 8.568 1.00 55.03 120 GLU A C 1
ATOM 901 O O . GLU A 1 120 ? -20.877 -4.020 8.753 1.00 55.03 120 GLU A O 1
ATOM 906 N N . THR A 1 121 ? -21.925 -6.018 8.882 1.00 54.66 121 THR A N 1
ATOM 907 C CA . THR A 1 121 ? -23.125 -5.457 9.507 1.00 54.66 121 THR A CA 1
ATOM 908 C C . THR A 1 121 ? -22.662 -4.683 10.727 1.00 54.66 121 THR A C 1
ATOM 910 O O . THR A 1 121 ? -22.142 -5.321 11.652 1.00 54.66 121 THR A O 1
ATOM 913 N N . PRO A 1 122 ? -22.786 -3.346 10.713 1.00 61.62 122 PRO A N 1
ATOM 914 C CA . PRO A 1 122 ? -22.261 -2.553 11.797 1.00 61.62 122 PRO A CA 1
ATOM 915 C C . PRO A 1 122 ? -23.003 -2.963 13.071 1.00 61.62 122 PRO A C 1
ATOM 917 O O . PRO A 1 122 ? -24.094 -3.538 13.013 1.00 61.62 122 PRO A O 1
ATOM 920 N N . GLU A 1 123 ? -22.376 -2.778 14.229 1.00 71.31 123 GLU A N 1
ATOM 921 C CA . GLU A 1 123 ? -22.858 -3.318 15.511 1.00 71.31 123 GLU A CA 1
ATOM 922 C C . GLU A 1 123 ? -24.329 -2.949 15.782 1.00 71.31 123 GLU A C 1
ATOM 924 O O . GLU A 1 123 ? -25.120 -3.762 16.256 1.00 71.31 123 GLU A O 1
ATOM 929 N N . ASN A 1 124 ? -24.744 -1.768 15.321 1.00 69.38 124 ASN A N 1
ATOM 930 C CA . ASN A 1 124 ? -26.135 -1.323 15.299 1.00 69.38 124 ASN A CA 1
ATOM 931 C C . ASN A 1 124 ? -27.087 -2.267 14.535 1.00 69.38 124 ASN A C 1
ATOM 933 O O . ASN A 1 124 ? -28.205 -2.477 14.984 1.00 69.38 124 ASN A O 1
ATOM 937 N N . VAL A 1 125 ? -26.689 -2.853 13.407 1.00 74.50 125 VAL A N 1
ATOM 938 C CA . VAL A 1 125 ? -27.517 -3.789 12.627 1.00 74.50 125 VAL A CA 1
ATOM 939 C C . VAL A 1 125 ? -27.630 -5.151 13.320 1.00 74.50 125 VAL A C 1
ATOM 941 O O . VAL A 1 125 ? -28.667 -5.806 13.204 1.00 74.50 125 VAL A O 1
ATOM 944 N N . VAL A 1 126 ? -26.606 -5.573 14.069 1.00 76.81 126 VAL A N 1
ATOM 945 C CA . VAL A 1 126 ? -26.670 -6.777 14.919 1.00 76.81 126 VAL A CA 1
ATOM 946 C C . VAL A 1 126 ? -27.646 -6.552 16.071 1.00 76.81 126 VAL A C 1
ATOM 948 O O . VAL A 1 126 ? -28.588 -7.326 16.226 1.00 76.81 126 VAL A O 1
ATOM 951 N N . LEU A 1 127 ? -27.508 -5.432 16.786 1.00 82.81 127 LEU A N 1
ATOM 952 C CA . LEU A 1 127 ? -28.429 -5.045 17.857 1.00 82.81 127 LEU A CA 1
ATOM 953 C C . LEU A 1 127 ? -29.871 -4.904 17.348 1.00 82.81 127 LEU A C 1
ATOM 955 O O . LEU A 1 127 ? -30.807 -5.359 17.997 1.00 82.81 127 LEU A O 1
ATOM 959 N N . LEU A 1 128 ? -30.076 -4.339 16.155 1.00 84.44 128 LEU A N 1
ATOM 960 C CA . LEU A 1 128 ? -31.405 -4.235 15.541 1.00 84.44 128 LEU A CA 1
ATOM 961 C C . LEU A 1 128 ? -32.011 -5.604 15.201 1.00 84.44 128 LEU A C 1
ATOM 963 O O . LEU A 1 128 ? -33.229 -5.762 15.300 1.00 84.44 128 LEU A O 1
ATOM 967 N N . LYS A 1 129 ? -31.199 -6.601 14.823 1.00 83.88 129 LYS A N 1
ATOM 968 C CA . LYS A 1 129 ? -31.680 -7.982 14.644 1.00 83.88 129 LYS A CA 1
ATOM 969 C C . LYS A 1 129 ? -32.084 -8.602 15.972 1.00 83.88 129 LYS A C 1
ATOM 971 O O . LYS A 1 129 ? -33.168 -9.166 16.047 1.00 83.88 129 LYS A O 1
ATOM 976 N N . GLU A 1 130 ? -31.267 -8.448 17.007 1.00 86.19 130 GLU A N 1
ATOM 977 C CA . GLU A 1 130 ? -31.585 -8.948 18.347 1.00 86.19 130 GLU A CA 1
ATOM 978 C C . GLU A 1 130 ? -32.873 -8.312 18.885 1.00 86.19 130 GLU A C 1
ATOM 980 O O . GLU A 1 130 ? -33.763 -9.025 19.341 1.00 86.19 130 GLU A O 1
ATOM 985 N N . ILE A 1 131 ? -33.040 -6.991 18.739 1.00 89.06 131 ILE A N 1
ATOM 986 C CA . ILE A 1 131 ? -34.275 -6.284 19.112 1.00 89.06 131 ILE A CA 1
ATOM 987 C C . ILE A 1 131 ? -35.469 -6.814 18.312 1.00 89.06 131 ILE A C 1
ATOM 989 O O . ILE A 1 131 ? -36.511 -7.107 18.896 1.00 89.06 131 ILE A O 1
ATOM 993 N N . ARG A 1 132 ? -35.336 -6.978 16.988 1.00 90.44 132 ARG A N 1
ATOM 994 C CA . ARG A 1 132 ? -36.400 -7.550 16.147 1.00 90.44 132 ARG A CA 1
ATOM 995 C C . ARG A 1 132 ? -36.801 -8.942 16.634 1.00 90.44 132 ARG A C 1
ATOM 997 O O . ARG A 1 132 ? -37.989 -9.240 16.731 1.00 90.44 132 ARG A O 1
ATOM 1004 N N . ASP A 1 133 ? -35.824 -9.788 16.932 1.00 91.19 133 ASP A N 1
ATOM 1005 C CA . ASP A 1 133 ? -36.058 -11.172 17.328 1.00 91.19 133 ASP A CA 1
ATOM 1006 C C . ASP A 1 133 ? -36.692 -11.247 18.736 1.00 91.19 133 ASP A C 1
ATOM 1008 O O . ASP A 1 133 ? -37.608 -12.044 18.954 1.00 91.19 133 ASP A O 1
ATOM 1012 N N . LEU A 1 134 ? -36.311 -10.348 19.655 1.00 92.00 134 LEU A N 1
ATOM 1013 C CA . LEU A 1 134 ? -36.961 -10.167 20.961 1.00 92.00 134 LEU A CA 1
ATOM 1014 C C . LEU A 1 134 ? -38.418 -9.689 20.823 1.00 92.00 134 LEU A C 1
ATOM 1016 O O . LEU A 1 134 ? -39.302 -10.234 21.483 1.00 92.00 134 LEU A O 1
ATOM 1020 N N . MET A 1 135 ? -38.698 -8.740 19.924 1.00 89.56 135 MET A N 1
ATOM 1021 C CA . MET A 1 135 ? -40.063 -8.249 19.676 1.00 89.56 135 MET A CA 1
ATOM 1022 C C . MET A 1 135 ? -40.982 -9.337 19.105 1.00 89.56 135 MET A C 1
ATOM 1024 O O . MET A 1 135 ? -42.141 -9.444 19.506 1.00 89.56 135 MET A O 1
ATOM 1028 N N . LEU A 1 136 ? -40.483 -10.173 18.190 1.00 94.56 136 LEU A N 1
ATOM 1029 C CA . LEU A 1 136 ? -41.253 -11.301 17.649 1.00 94.56 136 LEU A CA 1
ATOM 1030 C C . LEU A 1 136 ? -41.539 -12.363 18.721 1.00 94.56 136 LEU A C 1
ATOM 1032 O O . LEU A 1 136 ? -42.620 -12.960 18.730 1.00 94.56 136 LEU A O 1
ATOM 1036 N N . ALA A 1 137 ? -40.591 -12.591 19.633 1.00 92.62 137 ALA A N 1
ATOM 1037 C CA . ALA A 1 137 ? -40.776 -13.492 20.766 1.00 92.62 137 ALA A CA 1
ATOM 1038 C C . ALA A 1 137 ? -41.825 -12.964 21.762 1.00 92.62 137 ALA A C 1
ATOM 1040 O O . ALA A 1 137 ? -42.629 -13.750 22.268 1.00 92.62 137 ALA A O 1
ATOM 1041 N N . GLU A 1 138 ? -41.865 -11.650 22.011 1.00 88.81 138 GLU A N 1
ATOM 1042 C CA . GLU A 1 138 ? -42.903 -11.024 22.840 1.00 88.81 138 GLU A CA 1
ATOM 1043 C C . GLU A 1 138 ? -44.287 -11.064 22.187 1.00 88.81 138 GLU A C 1
ATOM 1045 O O . GLU A 1 138 ? -45.254 -11.437 22.850 1.00 88.81 138 GLU A O 1
ATOM 1050 N N . GLN A 1 139 ? -44.395 -10.767 20.887 1.00 85.62 139 GLN A N 1
ATOM 1051 C CA . GLN A 1 139 ? -45.671 -10.848 20.163 1.00 85.62 139 GLN A CA 1
ATOM 1052 C C . GLN A 1 139 ? -46.269 -12.260 20.196 1.00 85.62 139 GLN A C 1
ATOM 1054 O O . GLN A 1 139 ? -47.476 -12.409 20.361 1.00 85.62 139 GLN A O 1
ATOM 1059 N N . LYS A 1 140 ? -45.429 -13.300 20.115 1.00 86.38 140 LYS A N 1
ATOM 1060 C CA . LYS A 1 140 ? -45.860 -14.699 20.265 1.00 86.38 140 LYS A CA 1
ATOM 1061 C C . LYS A 1 140 ? -46.309 -15.074 21.676 1.00 86.38 140 LYS A C 1
ATOM 1063 O O . LYS A 1 140 ? -47.028 -16.050 21.815 1.00 86.38 140 LYS A O 1
ATOM 1068 N N . LYS A 1 141 ? -45.853 -14.369 22.715 1.00 83.62 141 LYS A N 1
ATOM 1069 C CA . LYS A 1 141 ? -46.281 -14.603 24.106 1.00 83.62 141 LYS A CA 1
ATOM 1070 C C . LYS A 1 141 ? -47.611 -13.927 24.442 1.00 83.62 141 LYS A C 1
ATOM 1072 O O . LYS A 1 141 ? -48.222 -14.285 25.443 1.00 83.62 141 LYS A O 1
ATOM 1077 N N . GLN A 1 142 ? -48.002 -12.918 23.665 1.00 74.19 142 GLN A N 1
ATOM 1078 C CA . GLN A 1 142 ? -49.238 -12.154 23.854 1.00 74.19 142 GLN A CA 1
ATOM 1079 C C . GLN A 1 142 ? -50.409 -12.674 22.997 1.00 74.19 142 GLN A C 1
ATOM 1081 O O . GLN A 1 142 ? -51.522 -12.173 23.143 1.00 74.19 142 GLN A O 1
ATOM 1086 N N . GLN A 1 143 ? -50.163 -13.658 22.125 1.00 55.50 143 GLN A N 1
ATOM 1087 C CA . GLN A 1 143 ? -51.172 -14.429 21.386 1.00 55.50 143 GLN A CA 1
ATOM 1088 C C . GLN A 1 143 ? -51.334 -15.813 22.010 1.00 55.50 143 GLN A C 1
ATOM 1090 O O . GLN A 1 143 ? -52.480 -16.310 22.009 1.00 55.50 143 GLN A O 1
#

Sequence (143 aa):
MSSAIKQNFEDFKAFLMRGNVVELAVAVVVGAAFTSIVNAFTSNIINPLIAALGGAEVKGFGIHIIAGNDATFIDFGALITAVINFLIVASVVYFLFVLPMNKYKEMRAKTLGLDPKAEETPENVVLLKEIRDLMLAEQKKQQ

InterPro domains:
  IPR001185 Large-conductance mechanosensitive channel [MF_00115] (8-137)
  IPR001185 Large-conductance mechanosensitive channel [PR01264] (11-25)
  IPR001185 Large-conductance mechanosensitive channel [PR01264] (85-93)
  IPR001185 Large-conductance mechanosensitive channel [PR01264] (95-104)
  IPR001185 Large-conductance mechanosensitive channel [TIGR00220] (10-135)
  IPR036019 Large-conductance mechanosensitive channel MscL [G3DSA:1.10.1200.120] (8-139)
  IPR036019 Large-conductance mechanosensitive channel MscL [SSF81330] (17-132)
  IPR037673 Large-conductance mechanosensitive channel/anditomin synthesis protein L [PF01741] (9-135)
  IPR037673 Large-conductance mechanosensitive channel/anditomin synthesis protein L [PTHR30266] (4-109)

Secondary structure (DSSP, 8-state):
-HHHHHHHHHHHHHHHTSHHHHHHHHHHHHHHHHHHHHHHHIIIIIHHHHHHTT-S--TTSEEESSTT-GGGEEEHHHHHHHHHHHHHHHHHHIIIIIHHHHHHHHHHHHHHT--TTS----HHHHHHHHHHHHHHHHHHH--

Foldseek 3Di:
DVVVVVVVVVVVVVVCVPVVNVVVVVVVVVVVVVVVVLCCCCVPPVCVVCVVVPADPPPPQWDQPDPPDPVRTDRPRVVVSVVVSVVVSVVVCCVPPVVVVLVVLVVVCVVVVHDSPPDPCPVVNVVVVVVVVVVVVVVVVVD

Mean predicted aligned error: 13.93 Å

Organism: NCBI:txid39791

Solvent-accessible surface area (backbone atoms only — not comparable to full-atom values): 8094 Å² total; per-residue (Å²): 115,74,63,60,57,52,50,55,48,52,53,47,47,58,52,50,68,39,61,72,52,47,56,52,51,50,52,52,53,52,53,52,53,50,51,50,51,53,49,50,49,37,64,71,52,47,47,54,53,39,38,75,75,67,34,60,72,58,88,75,63,45,53,52,81,43,88,93,40,82,93,39,52,45,56,52,39,50,53,52,48,50,51,53,48,51,53,50,52,51,48,52,48,39,60,71,49,48,49,55,50,51,50,52,46,44,52,54,17,64,77,68,77,43,67,72,82,63,67,78,70,50,70,67,56,52,52,50,48,53,51,52,54,52,51,54,55,50,55,63,72,78,106